Protein AF-A0AAE0FUZ9-F1 (afdb_monomer_lite)

Sequence (170 aa):
MDGVLVTRRPGCCETKLVENLRYVIETTGAKIVLSTDWRRTPAARSEVKRILNAHGGMDFIGWTTTNTPVTLNHRPIEIMQWLRDRNRKVRKEGWEPSQLVDHFVAIDDRTLLQEKCAPGTDTRSRQVCGIFHNTSGGGQNLAGHFVNTHTARGLTRSLAEAAVKCLERK

Secondary structure (DSSP, 8-state):
-BTTTB-SSTT---HHHHHHHHHHHHHH---EEE-SGGGSSHHHHHHHHHHHHHTTT--EEEE----S-TTS--HHHHHHHHHHHHHHHHHHS---GGG---EEEEEESS-TTTS--SS-------TT--EEE--SSS-TT-EEEEEEPBTTTBS-HHHHHHHHHHHS--

pLDDT: mean 82.49, std 19.1, range [29.17, 98.5]

Radius of gyration: 15.54 Å; chains: 1; bounding box: 35×32×40 Å

Structure (mmCIF, N/CA/C/O backbone):
data_AF-A0AAE0FUZ9-F1
#
_entry.id   AF-A0AAE0FUZ9-F1
#
loop_
_atom_site.group_PDB
_atom_site.id
_atom_site.type_symbol
_atom_site.label_atom_id
_atom_site.label_alt_id
_atom_site.label_comp_id
_atom_site.label_asym_id
_atom_site.label_entity_id
_atom_site.label_seq_id
_atom_site.pdbx_PDB_ins_code
_atom_site.Cartn_x
_atom_site.Cartn_y
_atom_site.Cartn_z
_atom_site.occupancy
_atom_site.B_iso_or_equiv
_atom_site.auth_seq_id
_atom_site.auth_comp_id
_atom_site.auth_asym_id
_atom_site.auth_atom_id
_atom_site.pdbx_PDB_model_num
ATOM 1 N N . MET A 1 1 ? 5.970 2.022 -5.234 1.00 92.44 1 MET A N 1
ATOM 2 C CA . MET A 1 1 ? 5.732 2.196 -6.686 1.00 92.44 1 MET A CA 1
ATOM 3 C C . MET A 1 1 ? 6.813 1.440 -7.410 1.00 92.44 1 MET A C 1
ATOM 5 O O . MET A 1 1 ? 6.551 0.304 -7.779 1.00 92.44 1 MET A O 1
ATOM 9 N N . ASP A 1 2 ? 8.025 1.988 -7.484 1.00 91.88 2 ASP A N 1
ATOM 10 C CA . ASP A 1 2 ? 9.223 1.216 -7.828 1.00 91.88 2 ASP A CA 1
ATOM 11 C C . ASP A 1 2 ? 9.351 0.005 -6.909 1.00 91.88 2 ASP A C 1
ATOM 13 O O . ASP A 1 2 ? 8.929 0.067 -5.753 1.00 91.88 2 ASP A O 1
ATOM 17 N N . GLY A 1 3 ? 9.776 -1.118 -7.483 1.00 92.31 3 GLY A N 1
ATOM 18 C CA . GLY A 1 3 ? 9.941 -2.400 -6.809 1.00 92.31 3 GLY A CA 1
ATOM 19 C C . GLY A 1 3 ? 8.649 -3.097 -6.369 1.00 92.31 3 GLY A C 1
ATOM 20 O O . GLY A 1 3 ? 8.693 -4.291 -6.105 1.00 92.31 3 GLY A O 1
ATOM 21 N N . VAL A 1 4 ? 7.503 -2.401 -6.362 1.00 96.44 4 VAL A N 1
ATOM 22 C CA . VAL A 1 4 ? 6.186 -2.923 -5.942 1.00 96.44 4 VAL A CA 1
ATOM 23 C C . VAL A 1 4 ? 5.226 -3.082 -7.125 1.00 96.44 4 VAL A C 1
ATOM 25 O O . VAL A 1 4 ? 4.668 -4.157 -7.325 1.00 96.44 4 VAL A O 1
ATOM 28 N N . LEU A 1 5 ? 5.027 -2.017 -7.906 1.00 96.75 5 LEU A N 1
ATOM 29 C CA . LEU A 1 5 ? 4.137 -1.951 -9.078 1.00 96.75 5 LEU A CA 1
ATOM 30 C C . LEU A 1 5 ? 4.900 -1.666 -10.380 1.00 96.75 5 LEU A C 1
ATOM 32 O O . LEU A 1 5 ? 4.386 -1.925 -11.464 1.00 96.75 5 LEU A O 1
ATOM 36 N N . VAL A 1 6 ? 6.114 -1.127 -10.270 1.00 94.94 6 VAL A N 1
ATOM 37 C CA . VAL A 1 6 ? 7.027 -0.809 -11.370 1.00 94.94 6 VAL A CA 1
ATOM 38 C C . VAL A 1 6 ? 8.282 -1.649 -11.158 1.00 94.94 6 VAL A C 1
ATOM 40 O O . VAL A 1 6 ? 9.015 -1.399 -10.202 1.00 94.94 6 VAL A O 1
ATOM 43 N N . THR A 1 7 ? 8.526 -2.653 -12.005 1.00 92.31 7 THR A N 1
ATOM 44 C CA . THR A 1 7 ? 9.715 -3.517 -11.858 1.00 92.31 7 THR A CA 1
ATOM 45 C C . THR A 1 7 ? 10.603 -3.492 -13.095 1.00 92.31 7 THR A C 1
ATOM 47 O O . THR A 1 7 ? 11.790 -3.197 -12.994 1.00 92.31 7 THR A O 1
ATOM 50 N N . ARG A 1 8 ? 10.039 -3.743 -14.283 1.00 86.88 8 ARG A N 1
ATOM 51 C CA . ARG A 1 8 ? 10.833 -3.934 -15.513 1.00 86.88 8 ARG A CA 1
ATOM 52 C C . ARG A 1 8 ? 11.210 -2.640 -16.217 1.00 86.88 8 ARG A C 1
ATOM 54 O O . ARG A 1 8 ? 12.319 -2.513 -16.726 1.00 86.88 8 ARG A O 1
ATOM 61 N N . ARG A 1 9 ? 10.263 -1.705 -16.306 1.00 87.00 9 ARG A N 1
ATOM 62 C CA . ARG A 1 9 ? 10.424 -0.450 -17.043 1.00 87.00 9 ARG A CA 1
ATOM 63 C C . ARG A 1 9 ? 10.169 0.717 -16.094 1.00 87.00 9 ARG A C 1
ATOM 65 O O . ARG A 1 9 ? 9.017 0.904 -15.702 1.00 87.00 9 ARG A O 1
ATOM 72 N N . PRO A 1 10 ? 11.202 1.502 -15.739 1.00 83.06 10 PRO A N 1
ATOM 73 C CA . PRO A 1 10 ? 11.036 2.678 -14.895 1.00 83.06 10 PRO A CA 1
ATOM 74 C C . PRO A 1 10 ? 9.923 3.586 -15.419 1.00 83.06 10 PRO A C 1
ATOM 76 O O . PRO A 1 10 ? 9.811 3.811 -16.624 1.00 83.06 10 PRO A O 1
ATOM 79 N N . GLY A 1 11 ? 9.079 4.078 -14.515 1.00 80.38 11 GLY A N 1
ATOM 80 C CA . GLY A 1 11 ? 7.947 4.933 -14.873 1.00 80.38 11 GLY A CA 1
ATOM 81 C C . GLY A 1 11 ? 6.705 4.199 -15.398 1.00 80.38 11 GLY A C 1
ATOM 82 O O . GLY A 1 11 ? 5.661 4.829 -15.531 1.00 80.38 11 GLY A O 1
ATOM 83 N N . CYS A 1 12 ? 6.760 2.890 -15.665 1.00 88.69 12 CYS A N 1
ATOM 84 C CA . CYS A 1 12 ? 5.621 2.137 -16.194 1.00 88.69 12 CYS A CA 1
ATOM 85 C C . CYS A 1 12 ? 5.144 1.080 -15.194 1.00 88.69 12 CYS A C 1
ATOM 87 O O . CYS A 1 12 ? 5.824 0.080 -14.965 1.00 88.69 12 CYS A O 1
ATOM 89 N N . CYS A 1 13 ? 3.956 1.284 -14.618 1.00 92.12 13 CYS A N 1
ATOM 90 C CA . CYS A 1 13 ? 3.329 0.264 -13.780 1.00 92.12 13 CYS A CA 1
ATOM 91 C C . CYS A 1 13 ? 2.916 -0.948 -14.614 1.00 92.12 13 CYS A C 1
ATOM 93 O O . CYS A 1 13 ? 2.357 -0.813 -15.702 1.00 92.12 13 CYS A O 1
ATOM 95 N N . GLU A 1 14 ? 3.153 -2.139 -14.079 1.00 94.88 14 GLU A N 1
ATOM 96 C CA . GLU A 1 14 ? 2.731 -3.381 -14.710 1.00 94.88 14 GLU A CA 1
ATOM 97 C C . GLU A 1 14 ? 1.293 -3.699 -14.315 1.00 94.88 14 GLU A C 1
ATOM 99 O O . GLU A 1 14 ? 0.996 -3.895 -13.136 1.00 94.88 14 GLU A O 1
ATOM 104 N N . THR A 1 15 ? 0.410 -3.817 -15.311 1.00 95.75 15 THR A N 1
ATOM 105 C CA . THR A 1 15 ? -1.024 -4.092 -15.126 1.00 95.75 15 THR A CA 1
ATOM 106 C C . THR A 1 15 ? -1.279 -5.218 -14.130 1.00 95.75 15 THR A C 1
ATOM 108 O O . THR A 1 15 ? -2.050 -5.047 -13.196 1.00 95.75 15 THR A O 1
ATOM 111 N N . LYS A 1 16 ? -0.567 -6.345 -14.250 1.00 97.00 16 LYS A N 1
ATOM 112 C CA . LYS A 1 16 ? -0.745 -7.495 -13.350 1.00 97.00 16 LYS A CA 1
ATOM 113 C C . LYS A 1 16 ? -0.462 -7.163 -11.877 1.00 97.00 16 LYS A C 1
ATOM 115 O O . LYS A 1 16 ? -1.113 -7.717 -10.998 1.00 97.00 16 LYS A O 1
ATOM 120 N N . LEU A 1 17 ? 0.504 -6.288 -11.597 1.00 97.94 17 LEU A N 1
ATOM 121 C CA . LEU A 1 17 ? 0.847 -5.888 -10.229 1.00 97.94 17 LEU A CA 1
ATOM 122 C C . LEU A 1 17 ? -0.197 -4.920 -9.664 1.00 97.94 17 LEU A C 1
ATOM 124 O O . LEU A 1 17 ? -0.554 -5.020 -8.491 1.00 97.94 17 LEU A O 1
ATOM 128 N N . VAL A 1 18 ? -0.733 -4.031 -10.506 1.00 97.50 18 VAL A N 1
ATOM 129 C CA . VAL A 1 18 ? -1.832 -3.133 -10.126 1.00 97.50 18 VAL A CA 1
ATOM 130 C C . VAL A 1 18 ? -3.123 -3.920 -9.872 1.00 97.50 18 VAL A C 1
ATOM 132 O O . VAL A 1 18 ? -3.797 -3.655 -8.884 1.00 97.50 18 VAL A O 1
ATOM 135 N N . GLU A 1 19 ? -3.425 -4.947 -10.672 1.00 98.25 19 GLU A N 1
ATOM 136 C CA . GLU A 1 19 ? -4.566 -5.844 -10.422 1.00 98.25 19 GLU A CA 1
ATOM 137 C C . GLU A 1 19 ? -4.405 -6.647 -9.118 1.00 98.25 19 GLU A C 1
ATOM 139 O O . GLU A 1 19 ? -5.374 -6.873 -8.396 1.00 98.25 19 GLU A O 1
ATOM 144 N N . ASN A 1 20 ? -3.178 -7.030 -8.742 1.00 98.50 20 ASN A N 1
ATOM 145 C CA . ASN A 1 20 ? -2.940 -7.645 -7.433 1.00 98.50 20 ASN A CA 1
ATOM 146 C C . ASN A 1 20 ? -3.181 -6.659 -6.281 1.00 98.50 20 ASN A C 1
ATOM 148 O O . ASN A 1 20 ? -3.715 -7.062 -5.251 1.00 98.50 20 ASN A O 1
ATOM 152 N N . LEU A 1 21 ? -2.823 -5.380 -6.443 1.00 98.38 21 LEU A N 1
ATOM 153 C CA . LEU A 1 21 ? -3.178 -4.342 -5.472 1.00 98.38 21 LEU A CA 1
ATOM 154 C C . LEU A 1 21 ? -4.698 -4.161 -5.401 1.00 98.38 21 LEU A C 1
ATOM 156 O O . LEU A 1 21 ? -5.248 -4.144 -4.304 1.00 98.38 21 LEU A O 1
ATOM 160 N N . ARG A 1 22 ? -5.376 -4.097 -6.551 1.00 98.19 22 ARG A N 1
ATOM 161 C CA . ARG A 1 22 ? -6.837 -4.004 -6.634 1.00 98.19 22 ARG A CA 1
ATOM 162 C C . ARG A 1 22 ? -7.517 -5.123 -5.861 1.00 98.19 22 ARG A C 1
ATOM 164 O O . ARG A 1 22 ? -8.382 -4.842 -5.041 1.00 98.19 22 ARG A O 1
ATOM 171 N N . TYR A 1 23 ? -7.051 -6.357 -6.036 1.00 98.19 23 TYR A N 1
ATOM 172 C CA . TYR A 1 23 ? -7.527 -7.494 -5.256 1.00 98.19 23 TYR A CA 1
ATOM 173 C C . TYR A 1 23 ? -7.417 -7.264 -3.739 1.00 98.19 23 TYR A C 1
ATOM 175 O O . TYR A 1 23 ? -8.378 -7.541 -3.024 1.00 98.19 23 TYR A O 1
ATOM 183 N N . VAL A 1 24 ? -6.295 -6.731 -3.233 1.00 97.81 24 VAL A N 1
ATOM 184 C CA . VAL A 1 24 ? -6.154 -6.415 -1.796 1.00 97.81 24 VAL A CA 1
ATOM 185 C C . VAL A 1 24 ? -7.217 -5.407 -1.366 1.00 97.81 24 VAL A C 1
ATOM 187 O O . VAL A 1 24 ? -7.873 -5.609 -0.346 1.00 97.81 24 VAL A O 1
ATOM 190 N N . ILE A 1 25 ? -7.406 -4.340 -2.142 1.00 97.31 25 ILE A N 1
ATOM 191 C CA . ILE A 1 25 ? -8.334 -3.252 -1.816 1.00 97.31 25 ILE A CA 1
ATOM 192 C C . ILE A 1 25 ? -9.789 -3.722 -1.848 1.00 97.31 25 ILE A C 1
ATOM 194 O O . ILE A 1 25 ? -10.524 -3.465 -0.899 1.00 97.31 25 ILE A O 1
ATOM 198 N N . GLU A 1 26 ? -10.201 -4.436 -2.894 1.00 96.94 26 GLU A N 1
ATOM 199 C CA . GLU A 1 26 ? -11.570 -4.945 -3.032 1.00 96.94 26 GLU A CA 1
ATOM 200 C C . GLU A 1 26 ? -11.899 -5.994 -1.964 1.00 96.94 26 GLU A C 1
ATOM 202 O O . GLU A 1 26 ? -13.010 -6.001 -1.443 1.00 96.94 26 GLU A O 1
ATOM 207 N N . THR A 1 27 ? -10.930 -6.835 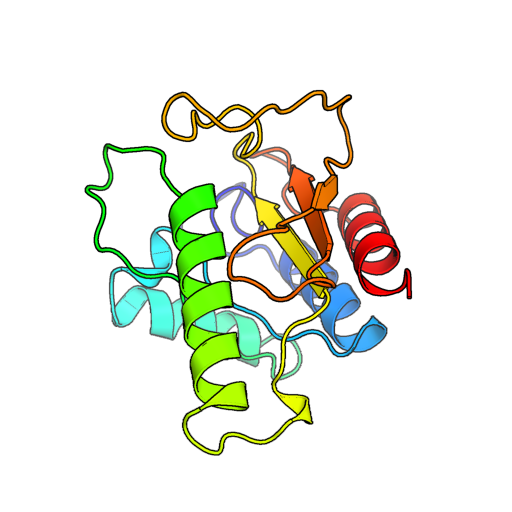-1.588 1.00 96.94 27 THR A N 1
ATOM 208 C CA . THR A 1 27 ? -11.145 -7.880 -0.574 1.00 96.94 27 THR A CA 1
ATOM 209 C C . THR A 1 27 ? -11.239 -7.299 0.838 1.00 96.94 27 THR A C 1
ATOM 211 O O . THR A 1 27 ? -12.053 -7.742 1.639 1.00 96.94 27 THR A O 1
ATOM 214 N N . THR A 1 28 ? -10.414 -6.298 1.158 1.00 95.62 28 THR A N 1
ATOM 215 C CA . THR A 1 28 ? -10.257 -5.805 2.542 1.00 95.62 28 THR A CA 1
ATOM 216 C C . THR A 1 28 ? -10.976 -4.487 2.819 1.00 95.62 28 THR A C 1
ATOM 218 O O . THR A 1 28 ? -11.105 -4.085 3.973 1.00 95.62 28 THR A O 1
ATOM 221 N N . GLY A 1 29 ? -11.386 -3.758 1.779 1.00 94.56 29 GLY A N 1
ATOM 222 C CA . GLY A 1 29 ? -11.877 -2.384 1.896 1.00 94.56 29 GLY A CA 1
ATOM 223 C C . GLY A 1 29 ? -10.802 -1.359 2.286 1.00 94.56 29 GLY A C 1
ATOM 224 O O . GLY A 1 29 ? -11.134 -0.200 2.560 1.00 94.56 29 GLY A O 1
ATOM 225 N N . ALA A 1 30 ? -9.523 -1.757 2.318 1.00 95.56 30 ALA A N 1
ATOM 226 C CA . ALA A 1 30 ? -8.416 -0.898 2.717 1.00 95.56 30 ALA A CA 1
ATOM 227 C C . ALA A 1 30 ? -8.290 0.350 1.829 1.00 95.56 30 ALA A C 1
ATOM 229 O O . ALA A 1 30 ? -8.743 0.402 0.687 1.00 95.56 30 ALA A O 1
ATOM 230 N N . LYS A 1 31 ? -7.641 1.389 2.361 1.00 96.50 31 LYS A N 1
ATOM 231 C CA . LYS A 1 31 ? -7.355 2.630 1.630 1.00 96.50 31 LYS A CA 1
ATOM 232 C C . LYS A 1 31 ? -5.865 2.738 1.333 1.00 96.50 31 LYS A C 1
ATOM 234 O O . LYS A 1 31 ? -5.033 2.338 2.143 1.00 96.50 31 LYS A O 1
ATOM 239 N N . ILE A 1 32 ? -5.528 3.313 0.180 1.00 97.69 32 ILE A N 1
ATOM 240 C CA . ILE A 1 32 ? -4.137 3.459 -0.262 1.00 97.69 32 ILE A CA 1
ATOM 241 C C . ILE A 1 32 ? -3.538 4.749 0.309 1.00 97.69 32 ILE A C 1
ATOM 243 O O . ILE A 1 32 ? -4.148 5.817 0.239 1.00 97.69 32 ILE A O 1
ATOM 247 N N . VAL A 1 33 ? -2.309 4.662 0.818 1.00 97.38 33 VAL A N 1
ATOM 248 C CA . VAL A 1 33 ? -1.476 5.808 1.209 1.00 97.38 33 VAL A CA 1
ATOM 249 C C . VAL A 1 33 ? -0.128 5.674 0.517 1.00 97.38 33 VAL A C 1
ATOM 251 O O . VAL A 1 33 ? 0.494 4.614 0.561 1.00 97.38 33 VAL A O 1
ATOM 254 N N . LEU A 1 34 ? 0.349 6.741 -0.122 1.00 96.56 34 LEU A N 1
ATOM 255 C CA . LEU A 1 34 ? 1.626 6.687 -0.831 1.00 96.56 34 LEU A CA 1
ATOM 256 C C . LEU A 1 34 ? 2.804 6.875 0.132 1.00 96.56 34 LEU A C 1
ATOM 258 O O . LEU A 1 34 ? 2.982 7.948 0.708 1.00 96.56 34 LEU A O 1
ATOM 262 N N . SER A 1 35 ? 3.661 5.859 0.223 1.00 93.56 35 SER A N 1
ATOM 263 C CA . SER A 1 35 ? 4.978 5.929 0.864 1.00 93.56 35 SER A CA 1
ATOM 264 C C . SER A 1 35 ? 6.062 5.542 -0.147 1.00 93.56 35 SER A C 1
ATOM 266 O O . SER A 1 35 ? 6.579 4.435 -0.185 1.00 93.56 35 SER A O 1
ATOM 268 N N . THR A 1 36 ? 6.314 6.442 -1.093 1.00 90.94 36 THR A N 1
ATOM 269 C CA . THR A 1 36 ? 7.170 6.217 -2.270 1.00 90.94 36 THR A CA 1
ATOM 270 C C . THR A 1 36 ? 7.776 7.542 -2.713 1.00 90.94 36 THR A C 1
ATOM 272 O O . THR A 1 36 ? 7.191 8.592 -2.444 1.00 90.94 36 THR A O 1
ATOM 275 N N . ASP A 1 37 ? 8.914 7.547 -3.404 1.00 89.38 37 ASP A N 1
ATOM 276 C CA . ASP A 1 37 ? 9.485 8.795 -3.930 1.00 89.38 37 ASP A CA 1
ATOM 277 C C . ASP A 1 37 ? 8.601 9.463 -4.988 1.00 89.38 37 ASP A C 1
ATOM 279 O O . ASP A 1 37 ? 8.601 10.687 -5.106 1.00 89.38 37 ASP A O 1
ATOM 283 N N . TRP A 1 38 ? 7.707 8.702 -5.627 1.00 92.12 38 TRP A N 1
ATOM 284 C CA . TRP A 1 38 ? 6.676 9.232 -6.523 1.00 92.12 38 TRP A CA 1
ATOM 285 C C . TRP A 1 38 ? 5.703 10.202 -5.828 1.00 92.12 38 TRP A C 1
ATOM 287 O O . TRP A 1 38 ? 5.002 10.959 -6.492 1.00 92.12 38 TRP A O 1
ATOM 297 N N . ARG A 1 39 ? 5.660 10.242 -4.488 1.00 92.50 39 ARG A N 1
ATOM 298 C CA . ARG A 1 39 ? 4.829 11.206 -3.747 1.00 92.50 39 ARG A CA 1
ATOM 299 C C . ARG A 1 39 ? 5.392 12.634 -3.759 1.00 92.50 39 ARG A C 1
ATOM 301 O O . ARG A 1 39 ? 4.666 13.568 -3.430 1.00 92.50 39 ARG A O 1
ATOM 308 N N . ARG A 1 40 ? 6.677 12.806 -4.098 1.00 89.44 40 ARG A N 1
ATOM 309 C CA . ARG A 1 40 ? 7.420 14.067 -3.911 1.00 89.44 40 ARG A CA 1
ATOM 310 C C . ARG A 1 40 ? 7.005 15.172 -4.881 1.00 89.44 40 ARG A C 1
ATOM 312 O O . ARG A 1 40 ? 7.126 16.340 -4.531 1.00 89.44 40 ARG A O 1
ATOM 319 N N . THR A 1 41 ? 6.500 14.839 -6.071 1.00 91.19 41 THR A N 1
ATOM 320 C CA . THR A 1 41 ? 6.097 15.845 -7.068 1.00 91.19 41 THR A CA 1
ATOM 321 C C . THR A 1 41 ? 4.598 15.765 -7.380 1.00 91.19 41 THR A C 1
ATOM 323 O O . THR A 1 41 ? 4.000 14.688 -7.311 1.00 91.19 41 THR A O 1
ATOM 326 N N . PRO A 1 42 ? 3.930 16.891 -7.703 1.00 94.81 42 PRO A N 1
ATOM 327 C CA . PRO A 1 42 ? 2.541 16.873 -8.174 1.00 94.81 42 PRO A CA 1
ATOM 328 C C . PRO A 1 42 ? 2.337 16.020 -9.434 1.00 94.81 42 PRO A C 1
ATOM 330 O O . PRO A 1 42 ? 1.353 15.287 -9.517 1.00 94.81 42 PRO A O 1
ATOM 333 N N . ALA A 1 43 ? 3.278 16.074 -10.383 1.00 95.06 43 ALA A N 1
ATOM 334 C CA . ALA A 1 43 ? 3.209 15.312 -11.628 1.00 95.06 43 ALA A CA 1
ATOM 335 C C . ALA A 1 43 ? 3.224 13.799 -11.369 1.00 95.06 43 ALA A C 1
ATOM 337 O O . ALA A 1 43 ? 2.339 13.089 -11.838 1.00 95.06 43 ALA A O 1
ATOM 338 N N . ALA A 1 44 ? 4.156 13.310 -10.544 1.00 94.00 44 ALA A N 1
ATOM 339 C CA . ALA A 1 44 ? 4.225 11.889 -10.217 1.00 94.00 44 ALA A CA 1
ATOM 340 C C . ALA A 1 44 ? 2.987 11.419 -9.434 1.00 94.00 44 ALA A C 1
ATOM 342 O O . ALA A 1 44 ? 2.443 10.363 -9.740 1.00 94.00 44 ALA A O 1
ATOM 343 N N . ARG A 1 45 ? 2.462 12.223 -8.496 1.00 96.06 45 ARG A N 1
ATOM 344 C CA . ARG A 1 45 ? 1.191 11.916 -7.806 1.00 96.06 45 ARG A CA 1
ATOM 345 C C . ARG A 1 45 ? 0.004 11.833 -8.766 1.00 96.06 45 ARG A C 1
ATOM 347 O O . ARG A 1 45 ? -0.827 10.939 -8.621 1.00 96.06 45 ARG A O 1
ATOM 354 N N . SER A 1 46 ? -0.065 12.742 -9.736 1.00 96.25 46 SER A N 1
ATOM 355 C CA . SER A 1 46 ? -1.113 12.740 -10.764 1.00 96.25 46 SER A CA 1
ATOM 356 C C . SER A 1 46 ? -1.020 11.492 -11.635 1.00 96.25 46 SER A C 1
ATOM 358 O O . SER A 1 46 ? -2.040 10.882 -11.941 1.00 96.25 46 SER A O 1
ATOM 360 N N . GLU A 1 47 ? 0.198 11.055 -11.953 1.00 95.69 47 GLU A N 1
ATOM 361 C CA . GLU A 1 47 ? 0.423 9.822 -12.701 1.00 95.69 47 GLU A CA 1
ATOM 362 C C . GLU A 1 47 ? 0.021 8.576 -11.903 1.00 95.69 47 GLU A C 1
ATOM 364 O O . GLU A 1 47 ? -0.703 7.729 -12.423 1.00 95.69 47 GLU A O 1
ATOM 369 N N . VAL A 1 48 ? 0.386 8.486 -10.616 1.00 96.38 48 VAL A N 1
ATOM 370 C CA . VAL A 1 48 ? -0.103 7.399 -9.746 1.00 96.38 48 VAL A CA 1
ATOM 371 C C . VAL A 1 48 ? -1.630 7.386 -9.720 1.00 96.38 48 VAL A C 1
ATOM 373 O O . VAL A 1 48 ? -2.237 6.330 -9.888 1.00 96.38 48 VAL A O 1
ATOM 376 N N . LYS A 1 49 ? -2.262 8.555 -9.565 1.00 97.00 49 LYS A N 1
ATOM 377 C CA . LYS A 1 49 ? -3.722 8.673 -9.559 1.00 97.00 49 LYS A CA 1
ATOM 378 C C . LYS A 1 49 ? -4.339 8.202 -10.875 1.00 97.00 49 LYS A C 1
ATOM 380 O O . LYS A 1 49 ? -5.316 7.459 -10.847 1.00 97.00 49 LYS A O 1
ATOM 385 N N . ARG A 1 50 ? -3.772 8.594 -12.018 1.00 96.38 50 ARG A N 1
ATOM 386 C CA . ARG A 1 50 ? -4.231 8.170 -13.348 1.00 96.38 50 ARG A CA 1
ATOM 387 C C . ARG A 1 50 ? -4.160 6.651 -13.503 1.00 96.38 50 ARG A C 1
ATOM 389 O O . ARG A 1 50 ? -5.128 6.046 -13.954 1.00 96.38 50 ARG A O 1
ATOM 396 N N . ILE A 1 51 ? -3.042 6.045 -13.101 1.00 95.50 51 ILE A N 1
ATOM 397 C CA . ILE A 1 51 ? -2.840 4.592 -13.156 1.00 95.50 51 ILE A CA 1
ATOM 398 C C . ILE A 1 51 ? -3.866 3.881 -12.271 1.00 95.50 51 ILE A C 1
ATOM 400 O O . ILE A 1 51 ? -4.566 3.000 -12.752 1.00 95.50 51 ILE A O 1
ATOM 404 N N . LEU A 1 52 ? -4.006 4.277 -11.004 1.00 96.44 52 LEU A N 1
ATOM 405 C CA . LEU A 1 52 ? -4.951 3.635 -10.086 1.00 96.44 52 LEU A CA 1
ATOM 406 C C . LEU A 1 52 ? -6.406 3.756 -10.571 1.00 96.44 52 LEU A C 1
ATOM 408 O O . LEU A 1 52 ? -7.128 2.762 -10.567 1.00 96.44 52 LEU A O 1
ATOM 412 N N . ASN A 1 53 ? -6.814 4.924 -11.078 1.00 96.62 53 ASN A N 1
ATOM 413 C CA . ASN A 1 53 ? -8.170 5.121 -11.599 1.00 96.62 53 ASN A CA 1
ATOM 414 C C . ASN A 1 53 ? -8.462 4.250 -12.826 1.00 96.62 53 ASN A C 1
ATOM 416 O O . ASN A 1 53 ? -9.564 3.717 -12.946 1.00 96.62 53 ASN A O 1
ATOM 420 N N . ALA A 1 54 ? -7.476 4.060 -13.709 1.00 95.56 54 ALA A N 1
ATOM 421 C CA . ALA A 1 54 ? -7.613 3.173 -14.865 1.00 95.56 54 ALA A CA 1
ATOM 422 C C . ALA A 1 54 ? -7.827 1.697 -14.468 1.00 95.56 54 ALA A C 1
ATOM 424 O O . ALA A 1 54 ? -8.355 0.923 -15.262 1.00 95.56 54 ALA A O 1
ATOM 425 N N . HIS A 1 55 ? -7.462 1.315 -13.240 1.00 93.69 55 HIS A N 1
ATOM 426 C CA . HIS A 1 55 ? -7.602 -0.036 -12.702 1.00 93.69 55 HIS A CA 1
ATOM 427 C C . HIS A 1 55 ? -8.709 -0.101 -11.642 1.00 93.69 55 HIS A C 1
ATOM 429 O O . HIS A 1 55 ? -8.453 -0.211 -10.446 1.00 93.69 55 HIS A O 1
ATOM 435 N N . GLY A 1 56 ? -9.966 -0.035 -12.087 1.00 90.31 56 GLY A N 1
ATOM 436 C CA . GLY A 1 56 ? -11.128 -0.212 -11.209 1.00 90.31 56 GLY A CA 1
ATOM 437 C C . GLY A 1 56 ? -11.469 1.005 -10.345 1.00 90.31 56 GLY A C 1
ATOM 438 O O . GLY A 1 56 ? -12.088 0.843 -9.299 1.00 90.31 56 GLY A O 1
ATOM 439 N N . GLY A 1 57 ? -11.064 2.215 -10.753 1.00 94.19 57 GLY A N 1
ATOM 440 C CA . GLY A 1 57 ? -11.407 3.445 -10.030 1.00 94.19 57 GLY A CA 1
ATOM 441 C C . GLY A 1 57 ? -10.733 3.566 -8.661 1.00 94.19 57 GLY A C 1
ATOM 442 O O . GLY A 1 57 ? -11.258 4.242 -7.777 1.00 94.19 57 GLY A O 1
ATOM 443 N N . MET A 1 58 ? -9.593 2.895 -8.455 1.00 97.12 58 MET A N 1
ATOM 444 C CA . MET A 1 58 ? -8.838 3.016 -7.209 1.00 97.12 58 MET A CA 1
ATOM 445 C C . MET A 1 58 ? -8.297 4.441 -7.025 1.00 97.12 58 MET A C 1
ATOM 447 O O . MET A 1 58 ? -7.912 5.112 -7.983 1.00 97.12 58 MET A O 1
ATOM 451 N N . ASP A 1 59 ? -8.182 4.872 -5.768 1.00 97.00 59 ASP A N 1
ATOM 452 C CA . ASP A 1 59 ? -7.580 6.155 -5.395 1.00 97.00 59 ASP A CA 1
ATOM 453 C C . ASP A 1 59 ? -6.777 6.027 -4.090 1.00 97.00 59 ASP A C 1
ATOM 455 O O . ASP A 1 59 ? -6.947 5.075 -3.319 1.00 97.00 59 ASP A O 1
ATOM 459 N N . PHE A 1 60 ? -5.902 6.997 -3.829 1.00 97.31 60 PHE A N 1
ATOM 460 C CA . PHE A 1 60 ? -5.180 7.115 -2.564 1.00 97.31 60 PHE A CA 1
ATOM 461 C C . PHE A 1 60 ? -5.712 8.283 -1.731 1.00 97.31 60 PHE A C 1
ATOM 463 O O . PHE A 1 60 ? -6.048 9.346 -2.242 1.00 97.31 60 PHE A O 1
ATOM 470 N N . ILE A 1 61 ? -5.747 8.099 -0.411 1.00 95.56 61 ILE A N 1
ATOM 471 C CA . ILE A 1 61 ? -6.310 9.078 0.537 1.00 95.56 61 ILE A CA 1
ATOM 472 C C . ILE A 1 61 ? -5.269 10.068 1.075 1.00 95.56 61 ILE A C 1
ATOM 474 O O . ILE A 1 61 ? -5.589 10.961 1.857 1.00 95.56 61 ILE A O 1
ATOM 478 N N . GLY A 1 62 ? -4.003 9.888 0.705 1.00 95.31 62 GLY A N 1
ATOM 479 C CA . GLY A 1 62 ? -2.907 10.751 1.116 1.00 95.31 62 GLY A CA 1
ATOM 480 C C . GLY A 1 62 ? -1.543 10.133 0.842 1.00 95.31 62 GLY A C 1
ATOM 481 O O . GLY A 1 62 ? -1.412 9.115 0.159 1.00 95.31 62 GLY A O 1
ATOM 482 N N . TRP A 1 63 ? -0.512 10.761 1.391 1.00 95.75 63 TRP A N 1
ATOM 483 C CA . TRP A 1 63 ? 0.874 10.326 1.276 1.00 95.75 63 TRP A CA 1
ATOM 484 C C . TRP A 1 63 ? 1.653 10.688 2.540 1.00 95.75 63 TRP A C 1
ATOM 486 O O . TRP A 1 63 ? 1.294 11.635 3.245 1.00 95.75 63 TRP A O 1
ATOM 496 N N . THR A 1 64 ? 2.716 9.937 2.831 1.00 91.44 64 THR A N 1
ATOM 497 C CA . THR A 1 64 ? 3.586 10.215 3.979 1.00 91.44 64 THR A CA 1
ATOM 498 C C . THR A 1 64 ? 4.371 11.512 3.769 1.00 91.44 64 THR A C 1
ATOM 500 O O . THR A 1 64 ? 4.649 11.910 2.632 1.00 91.44 64 THR A O 1
ATOM 503 N N . THR A 1 65 ? 4.730 12.196 4.859 1.00 83.06 65 THR A N 1
ATOM 504 C CA . THR A 1 65 ? 5.488 13.454 4.788 1.00 83.06 65 THR A CA 1
ATOM 505 C C . THR A 1 65 ? 6.854 13.254 4.120 1.00 83.06 65 THR A C 1
ATOM 507 O O . THR A 1 65 ? 7.392 12.148 4.032 1.00 83.06 65 THR A O 1
ATOM 510 N N . THR A 1 66 ? 7.407 14.342 3.586 1.00 69.31 66 THR A N 1
ATOM 511 C CA . THR A 1 66 ? 8.702 14.373 2.883 1.00 69.31 66 THR A CA 1
ATOM 512 C C . THR A 1 66 ? 9.727 15.208 3.645 1.00 69.31 66 THR A C 1
ATOM 514 O O . THR A 1 66 ? 10.612 15.803 3.038 1.00 69.31 66 THR A O 1
ATOM 517 N N . ASN A 1 67 ? 9.589 15.298 4.971 1.00 64.94 67 ASN A N 1
ATOM 518 C CA . ASN A 1 67 ? 10.421 16.171 5.813 1.00 64.94 67 ASN A CA 1
ATOM 519 C C . ASN A 1 67 ? 11.861 15.648 5.970 1.00 64.94 67 ASN A C 1
ATOM 521 O O . ASN A 1 67 ? 12.692 16.265 6.628 1.00 64.94 67 ASN A O 1
ATOM 525 N N . THR A 1 68 ? 12.149 14.500 5.370 1.00 62.75 68 THR A N 1
ATOM 526 C CA . THR A 1 68 ? 13.419 13.788 5.379 1.00 62.75 68 THR A CA 1
ATOM 527 C C . THR A 1 68 ? 14.092 13.910 4.002 1.00 62.75 68 THR A C 1
ATOM 529 O O . THR A 1 68 ? 13.467 13.654 2.957 1.00 62.75 68 THR A O 1
ATOM 532 N N . PRO A 1 69 ? 15.381 14.301 3.968 1.00 63.09 69 PRO A N 1
ATOM 533 C CA . PRO A 1 69 ? 16.210 14.194 2.773 1.00 63.09 69 PRO A CA 1
ATOM 534 C C . PRO A 1 69 ? 16.117 12.798 2.145 1.00 63.09 69 PRO A C 1
ATOM 536 O O . PRO A 1 69 ? 16.037 11.802 2.859 1.00 63.09 69 PRO A O 1
ATOM 539 N N . VAL A 1 70 ? 16.164 12.717 0.810 1.00 59.91 70 VAL A N 1
ATOM 540 C CA . VAL A 1 70 ? 16.116 11.445 0.048 1.00 59.91 70 VAL A CA 1
ATOM 541 C C . VAL A 1 70 ? 17.196 10.457 0.511 1.00 59.91 70 VAL A C 1
ATOM 543 O O . VAL A 1 70 ? 17.006 9.248 0.449 1.00 59.91 70 VAL A O 1
ATOM 546 N N . THR A 1 71 ? 18.319 10.982 1.000 1.00 55.88 71 THR A N 1
ATOM 547 C CA . THR A 1 71 ? 19.490 10.228 1.458 1.00 55.88 71 THR A CA 1
ATOM 548 C C . THR A 1 71 ? 19.299 9.528 2.804 1.00 55.88 71 THR A C 1
ATOM 550 O O . THR A 1 71 ? 20.114 8.680 3.160 1.00 55.88 71 THR A O 1
ATOM 553 N N . LEU A 1 72 ? 18.246 9.856 3.558 1.00 61.12 72 LEU A N 1
ATOM 554 C CA . LEU A 1 72 ? 17.967 9.259 4.860 1.00 61.12 72 LEU A CA 1
ATOM 555 C C . LEU A 1 72 ? 16.823 8.240 4.738 1.00 61.12 72 LEU A C 1
ATOM 557 O O . LEU A 1 72 ? 15.676 8.584 4.454 1.00 61.12 72 LEU A O 1
ATOM 561 N N . ASN A 1 73 ? 17.152 6.962 4.947 1.00 61.88 73 ASN A N 1
ATOM 562 C CA . ASN A 1 73 ? 16.233 5.819 4.882 1.00 61.88 73 ASN A CA 1
ATOM 563 C C . ASN A 1 73 ? 15.251 5.812 6.065 1.00 61.88 73 ASN A C 1
ATOM 565 O O . ASN A 1 73 ? 15.430 5.069 7.024 1.00 61.88 73 ASN A O 1
ATOM 569 N N . HIS A 1 74 ? 14.249 6.690 6.027 1.00 76.50 74 HIS A N 1
ATOM 570 C CA . HIS A 1 74 ? 13.330 6.944 7.143 1.00 76.50 74 HIS A CA 1
ATOM 571 C C . HIS A 1 74 ? 11.877 6.555 6.835 1.00 76.50 74 HIS A C 1
ATOM 573 O O . HIS A 1 74 ? 10.956 7.026 7.504 1.00 76.50 74 HIS A O 1
ATOM 579 N N . ARG A 1 75 ? 11.634 5.690 5.841 1.00 83.44 75 ARG A N 1
ATOM 580 C CA . ARG A 1 75 ? 10.270 5.333 5.426 1.00 83.44 75 ARG A CA 1
ATOM 581 C C . ARG A 1 75 ? 9.412 4.770 6.572 1.00 83.44 75 ARG A C 1
ATOM 583 O O . ARG A 1 75 ? 8.265 5.204 6.693 1.00 83.44 75 ARG A O 1
ATOM 590 N N . PRO A 1 76 ? 9.940 3.923 7.483 1.00 83.88 76 PRO A N 1
ATOM 591 C CA . PRO A 1 76 ? 9.192 3.509 8.670 1.00 83.88 76 PRO A CA 1
ATOM 592 C C . PRO A 1 76 ? 8.756 4.693 9.544 1.00 83.88 76 PRO A C 1
ATOM 594 O O . PRO A 1 76 ? 7.599 4.768 9.952 1.00 83.88 76 PRO A O 1
ATOM 597 N N . ILE A 1 77 ? 9.649 5.658 9.787 1.00 82.31 77 ILE A N 1
ATOM 598 C CA . ILE A 1 77 ? 9.364 6.844 10.610 1.00 82.31 77 ILE A CA 1
ATOM 599 C C . ILE A 1 77 ? 8.266 7.692 9.964 1.00 82.31 77 ILE A C 1
ATOM 601 O O . ILE A 1 77 ? 7.336 8.115 10.646 1.00 82.31 77 ILE A O 1
ATOM 605 N N . GLU A 1 78 ? 8.338 7.910 8.652 1.00 86.88 78 GLU A N 1
ATOM 606 C CA . GLU A 1 78 ? 7.336 8.672 7.903 1.00 86.88 78 GLU A CA 1
ATOM 607 C C . GLU A 1 78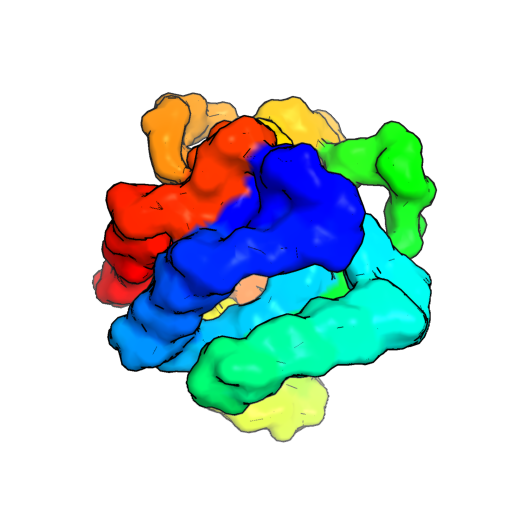 ? 5.948 8.014 7.938 1.00 86.88 78 GLU A C 1
ATOM 609 O O . GLU A 1 78 ? 4.945 8.707 8.123 1.00 86.88 78 GLU A O 1
ATOM 614 N N . ILE A 1 79 ? 5.883 6.685 7.778 1.00 89.19 79 ILE A N 1
ATOM 615 C CA . ILE A 1 79 ? 4.635 5.912 7.883 1.00 89.19 79 ILE A CA 1
ATOM 616 C C . ILE A 1 79 ? 4.046 6.079 9.285 1.00 89.19 79 ILE A C 1
ATOM 618 O O . ILE A 1 79 ? 2.878 6.443 9.430 1.00 89.19 79 ILE A O 1
ATOM 622 N N . MET A 1 80 ? 4.865 5.885 10.321 1.00 87.00 80 MET A N 1
ATOM 623 C CA . MET A 1 80 ? 4.416 6.017 11.706 1.00 87.00 80 MET A CA 1
ATOM 624 C C . MET A 1 80 ? 3.968 7.441 12.033 1.00 87.00 80 MET A C 1
ATOM 626 O O . MET A 1 80 ? 2.967 7.623 12.726 1.00 87.00 80 MET A O 1
ATOM 630 N N . GLN A 1 81 ? 4.666 8.455 11.521 1.00 85.81 81 GLN A N 1
ATOM 631 C CA . GLN A 1 81 ? 4.282 9.851 11.695 1.00 85.81 81 GLN A CA 1
ATOM 632 C C . GLN A 1 81 ? 2.927 10.138 11.039 1.00 85.81 81 GLN A C 1
ATOM 634 O O . GLN A 1 81 ? 2.049 10.707 11.685 1.00 85.81 81 GLN A O 1
ATOM 639 N N . TRP A 1 82 ? 2.715 9.678 9.802 1.00 91.25 82 TRP A N 1
ATOM 640 C CA . TRP A 1 82 ? 1.441 9.852 9.103 1.00 91.25 82 TRP A CA 1
ATOM 641 C C . TRP A 1 82 ? 0.275 9.186 9.847 1.00 91.25 82 TRP A C 1
ATOM 643 O O . TRP A 1 82 ? -0.774 9.806 10.021 1.00 91.25 82 TRP A O 1
ATOM 653 N N . LEU A 1 83 ? 0.468 7.959 10.345 1.00 91.25 83 LEU A N 1
ATOM 654 C CA . LEU A 1 83 ? -0.543 7.231 11.123 1.00 91.25 83 LEU A CA 1
ATOM 655 C C . LEU A 1 83 ? -0.902 7.970 12.419 1.00 91.25 83 LEU A C 1
ATOM 657 O O . LEU A 1 83 ? -2.081 8.125 12.741 1.00 91.25 83 LEU A O 1
ATOM 661 N N . ARG A 1 84 ? 0.105 8.476 13.144 1.00 88.06 84 ARG A N 1
ATOM 662 C CA . ARG A 1 84 ? -0.095 9.286 14.357 1.00 88.06 84 ARG A CA 1
ATOM 663 C C . ARG A 1 84 ? -0.859 10.567 14.058 1.00 88.06 84 ARG A C 1
ATOM 665 O O . ARG A 1 84 ? -1.813 10.882 14.765 1.00 88.06 84 ARG A O 1
ATOM 672 N N . ASP A 1 85 ? -0.452 11.294 13.022 1.00 88.81 85 ASP A N 1
ATOM 673 C CA . ASP A 1 85 ? -1.092 12.547 12.633 1.00 88.81 85 ASP A CA 1
ATOM 674 C C . ASP A 1 85 ? -2.544 12.313 12.224 1.00 88.81 85 ASP A C 1
ATOM 676 O O . ASP A 1 85 ? -3.434 12.995 12.727 1.00 88.81 85 ASP A O 1
ATOM 680 N N . ARG A 1 86 ? -2.808 11.304 11.388 1.00 90.94 86 ARG A N 1
ATOM 681 C CA . ARG A 1 86 ? -4.168 10.946 10.979 1.00 90.94 86 ARG A CA 1
ATOM 682 C C . ARG A 1 86 ? -5.040 10.571 12.173 1.00 90.94 86 ARG A C 1
ATOM 684 O O . ARG A 1 86 ? -6.111 11.146 12.347 1.00 90.94 86 ARG A O 1
ATOM 691 N N . ASN A 1 87 ? -4.583 9.654 13.021 1.00 91.62 87 ASN A N 1
ATOM 692 C CA . ASN A 1 87 ? -5.372 9.211 14.169 1.00 91.62 87 ASN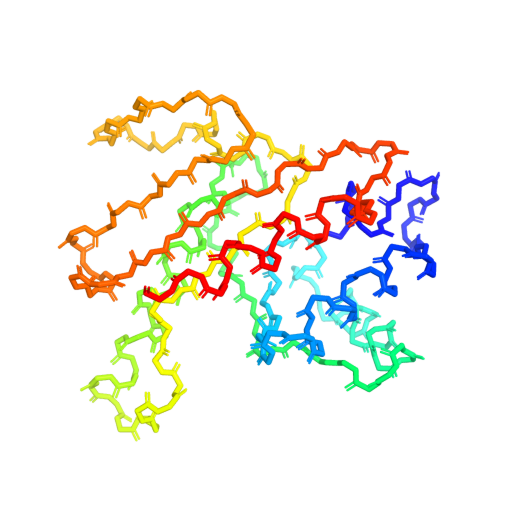 A CA 1
ATOM 693 C C . ASN A 1 87 ? -5.557 10.319 15.215 1.00 91.62 87 ASN A C 1
ATOM 695 O O . ASN A 1 87 ? -6.576 10.345 15.905 1.00 91.62 87 ASN A O 1
ATOM 699 N N . ARG A 1 88 ? -4.609 11.259 15.337 1.00 89.12 88 ARG A N 1
ATOM 700 C CA . ARG A 1 88 ? -4.791 12.460 16.162 1.00 89.12 88 ARG A CA 1
ATOM 701 C C . ARG A 1 88 ? -5.943 13.313 15.635 1.00 89.12 88 ARG A C 1
ATOM 703 O O . ARG A 1 88 ? -6.764 13.722 16.449 1.00 89.12 88 ARG A O 1
ATOM 710 N N . LYS A 1 89 ? -6.027 13.541 14.320 1.00 88.62 89 LYS A N 1
ATOM 711 C CA . LYS A 1 89 ? -7.117 14.322 13.710 1.00 88.62 89 LYS A CA 1
ATOM 712 C C . LYS A 1 89 ? -8.489 13.711 13.989 1.00 88.62 89 LYS A C 1
ATOM 714 O O . LYS A 1 89 ? -9.394 14.417 14.414 1.00 88.62 89 LYS A O 1
ATOM 719 N N . VAL A 1 90 ? -8.606 12.387 13.883 1.00 89.69 90 VAL A N 1
ATOM 720 C CA . VAL A 1 90 ? -9.835 11.657 14.253 1.00 89.69 90 VAL A CA 1
ATOM 721 C C . VAL A 1 90 ? -10.199 11.845 15.721 1.00 89.69 90 VAL A C 1
ATOM 723 O O . VAL A 1 90 ? -11.343 12.128 16.045 1.00 89.69 90 VAL A O 1
ATOM 726 N N . ARG A 1 91 ? -9.224 11.766 16.628 1.00 87.25 91 ARG A N 1
ATOM 727 C CA . ARG A 1 91 ? -9.498 11.856 18.070 1.00 87.25 91 ARG A CA 1
ATOM 728 C C . ARG A 1 91 ? -9.720 13.276 18.589 1.00 87.25 91 ARG A C 1
ATOM 730 O O . ARG A 1 91 ? -10.375 13.433 19.611 1.00 87.25 91 ARG A O 1
ATOM 737 N N . LYS A 1 92 ? -9.099 14.285 17.972 1.00 88.25 92 LYS A N 1
ATOM 738 C CA . LYS A 1 92 ? -9.004 15.645 18.538 1.00 88.25 92 LYS A CA 1
ATOM 739 C C . LYS A 1 92 ? -9.577 16.744 17.653 1.00 88.25 92 LYS A C 1
ATOM 741 O O . LYS A 1 92 ? -9.863 17.817 18.162 1.00 88.25 92 LYS A O 1
ATOM 746 N N . GLU A 1 93 ? -9.714 16.500 16.355 1.00 85.75 93 GLU A N 1
ATOM 747 C CA . GLU A 1 93 ? -10.093 17.517 15.364 1.00 85.75 93 GLU A CA 1
ATOM 748 C C . GLU A 1 93 ? -11.440 17.183 14.695 1.00 85.75 93 GLU A C 1
ATOM 750 O O . GLU A 1 93 ? -11.769 17.738 13.651 1.00 85.75 93 GLU A O 1
ATOM 755 N N . GLY A 1 94 ? -12.225 16.277 15.295 1.00 84.00 94 GLY A N 1
ATOM 756 C CA . GLY A 1 94 ? -13.607 15.994 14.898 1.00 84.00 94 GLY A CA 1
ATOM 757 C C . GLY A 1 94 ? -13.766 15.229 13.584 1.00 84.00 94 GLY A C 1
ATOM 758 O O . GLY A 1 94 ? -14.833 15.301 12.983 1.00 84.00 94 GLY A O 1
ATOM 759 N N . TRP A 1 95 ? -12.733 14.524 13.104 1.00 88.31 95 TRP A N 1
ATOM 760 C CA . TRP A 1 95 ? -12.913 13.649 11.940 1.00 88.31 95 TRP A CA 1
ATOM 761 C C . TRP A 1 95 ? -13.713 12.401 12.321 1.00 88.31 95 TRP A C 1
ATOM 763 O O . TRP A 1 95 ? -13.643 11.928 13.455 1.00 88.31 95 TRP A O 1
ATOM 773 N N . GLU A 1 96 ? -14.428 11.844 11.344 1.00 88.50 96 GLU A N 1
ATOM 774 C CA . GLU A 1 96 ? -15.282 10.671 11.531 1.00 88.50 96 GLU A CA 1
ATOM 775 C C . GLU A 1 96 ? -14.525 9.493 12.175 1.00 88.50 96 GLU A C 1
ATOM 777 O O . GLU A 1 96 ? -13.449 9.123 11.688 1.00 88.50 96 GLU A O 1
ATOM 782 N N . PRO A 1 97 ? -15.074 8.835 13.218 1.00 86.44 97 PRO A N 1
ATOM 783 C CA . PRO A 1 97 ? -14.431 7.695 13.879 1.00 86.44 97 PRO A CA 1
ATOM 784 C C . PRO A 1 97 ? -14.058 6.551 12.929 1.00 86.44 97 PRO A C 1
ATOM 786 O O . PRO A 1 97 ? -13.040 5.893 13.126 1.00 86.44 97 PRO A O 1
ATOM 789 N N . SER A 1 98 ? -14.834 6.355 11.858 1.00 86.50 98 SER A N 1
ATOM 790 C CA . SER A 1 98 ? -14.571 5.369 10.798 1.00 86.50 98 SER A CA 1
ATOM 791 C C . SER A 1 98 ? -13.276 5.622 10.016 1.00 86.50 98 SER A C 1
ATOM 793 O O . SER A 1 98 ? -12.821 4.761 9.268 1.00 86.50 98 SER A O 1
ATOM 795 N N . GLN A 1 99 ? -12.664 6.799 10.171 1.00 87.25 99 GLN A N 1
ATOM 796 C CA . GLN A 1 99 ? -11.388 7.145 9.554 1.00 87.25 99 GLN A CA 1
ATOM 797 C C . GLN A 1 99 ? -10.176 6.779 10.414 1.00 87.25 99 GLN A C 1
ATOM 799 O O . GLN A 1 99 ? -9.041 6.939 9.935 1.00 87.25 99 GLN A O 1
ATOM 804 N N . LEU A 1 100 ? -10.405 6.321 11.651 1.00 91.00 100 LEU A N 1
ATOM 805 C CA . LEU A 1 100 ? -9.361 5.823 12.533 1.00 91.00 100 LEU A CA 1
ATOM 806 C C . LEU A 1 100 ? -8.670 4.625 11.880 1.00 91.00 100 LEU A C 1
ATOM 808 O O . LEU A 1 100 ? -9.320 3.706 11.397 1.00 91.00 100 LEU A O 1
ATOM 812 N N . VAL A 1 101 ? -7.341 4.642 11.882 1.00 91.06 101 VAL A N 1
ATOM 813 C CA . VAL A 1 101 ? -6.541 3.511 11.420 1.00 91.06 101 VAL A CA 1
ATOM 814 C C . VAL A 1 101 ? -6.154 2.671 12.627 1.00 91.06 101 VAL A C 1
ATOM 816 O O . VAL A 1 101 ? -5.426 3.146 13.500 1.00 91.06 101 VAL A O 1
ATOM 819 N N . ASP A 1 102 ? -6.632 1.436 12.674 1.00 88.25 102 ASP A N 1
ATOM 820 C CA . ASP A 1 102 ? -6.260 0.430 13.672 1.00 88.25 102 ASP A CA 1
ATOM 821 C C . ASP A 1 102 ? -5.358 -0.668 13.082 1.00 88.25 102 ASP A C 1
ATOM 823 O O . ASP A 1 102 ? -4.509 -1.195 13.791 1.00 88.25 102 ASP A O 1
ATOM 827 N N . HIS A 1 103 ? -5.441 -0.924 11.775 1.00 90.88 103 HIS A N 1
ATOM 828 C CA . HIS A 1 103 ? -4.614 -1.901 11.069 1.00 90.88 103 HIS A CA 1
ATOM 829 C C . HIS A 1 103 ? -4.010 -1.301 9.800 1.00 90.88 103 HIS A C 1
ATOM 831 O O . HIS A 1 103 ? -4.657 -0.542 9.073 1.00 90.88 103 HIS A O 1
ATOM 837 N N . PHE A 1 104 ? -2.759 -1.653 9.501 1.00 93.75 104 PHE A N 1
ATOM 838 C CA . PHE A 1 104 ? -2.137 -1.307 8.226 1.00 93.75 104 PHE A CA 1
ATOM 839 C C . PHE A 1 104 ? -1.150 -2.374 7.748 1.00 93.75 104 PHE A C 1
ATOM 841 O O . PHE A 1 104 ? -0.571 -3.130 8.530 1.00 93.75 104 PHE A O 1
ATOM 848 N N . VAL A 1 105 ? -0.902 -2.373 6.439 1.00 94.62 105 VAL A N 1
ATOM 849 C CA . VAL A 1 105 ? 0.186 -3.125 5.818 1.00 94.62 105 VAL A CA 1
ATOM 850 C C . VAL A 1 105 ? 1.025 -2.190 4.954 1.00 94.62 105 VAL A C 1
ATOM 852 O O . VAL A 1 105 ? 0.498 -1.446 4.128 1.00 94.62 105 VAL A O 1
ATOM 855 N N . ALA A 1 106 ? 2.339 -2.211 5.151 1.00 95.00 106 ALA A N 1
ATOM 856 C CA . ALA A 1 106 ? 3.292 -1.551 4.272 1.00 95.00 106 ALA A CA 1
ATOM 857 C C . ALA A 1 106 ? 3.808 -2.563 3.242 1.00 95.00 106 ALA A C 1
ATOM 859 O O . ALA A 1 106 ? 4.360 -3.602 3.609 1.00 95.00 106 ALA A O 1
ATOM 860 N N . ILE A 1 107 ? 3.624 -2.258 1.957 1.00 95.75 107 ILE A N 1
ATOM 861 C CA . ILE A 1 107 ? 4.103 -3.075 0.838 1.00 95.75 107 ILE A CA 1
ATOM 862 C C . ILE A 1 107 ? 5.247 -2.316 0.169 1.00 95.75 107 ILE A C 1
ATOM 864 O O . ILE A 1 107 ? 5.021 -1.257 -0.418 1.00 95.75 107 ILE A O 1
ATOM 868 N N . ASP A 1 108 ? 6.464 -2.841 0.273 1.00 93.25 108 ASP A N 1
ATOM 869 C CA . ASP A 1 108 ? 7.679 -2.152 -0.175 1.00 93.25 108 ASP A CA 1
ATOM 870 C C . ASP A 1 108 ? 8.737 -3.169 -0.624 1.00 93.25 108 ASP A C 1
ATOM 872 O O . ASP A 1 108 ? 8.765 -4.297 -0.138 1.00 93.25 108 ASP A O 1
ATOM 876 N N . ASP A 1 109 ? 9.590 -2.819 -1.578 1.00 90.62 109 ASP A N 1
ATOM 877 C CA . ASP A 1 109 ? 10.733 -3.639 -1.998 1.00 90.62 109 ASP A CA 1
ATOM 878 C C . ASP A 1 109 ? 11.934 -3.498 -1.058 1.00 90.62 109 ASP A C 1
ATOM 880 O O . ASP A 1 109 ? 12.783 -4.388 -0.971 1.00 90.62 109 ASP A O 1
ATOM 884 N N . ARG A 1 110 ? 11.972 -2.412 -0.286 1.00 87.00 110 ARG A N 1
ATOM 885 C CA . ARG A 1 110 ? 12.990 -2.175 0.730 1.00 87.00 110 ARG A CA 1
ATOM 886 C C . ARG A 1 110 ? 12.712 -3.007 1.974 1.00 87.00 110 ARG A C 1
ATOM 888 O O . ARG A 1 110 ? 11.566 -3.209 2.388 1.00 87.00 110 ARG A O 1
ATOM 895 N N . THR A 1 111 ? 13.780 -3.451 2.630 1.00 83.75 111 THR A N 1
ATOM 896 C CA . THR A 1 111 ? 13.680 -4.155 3.910 1.00 83.75 111 THR A CA 1
ATOM 897 C C . THR A 1 111 ? 13.418 -3.154 5.035 1.00 83.75 111 THR A C 1
ATOM 899 O O . THR A 1 111 ? 14.320 -2.808 5.793 1.00 83.75 111 THR A O 1
ATOM 902 N N . LEU A 1 112 ? 12.171 -2.689 5.156 1.00 77.69 112 LEU A N 1
ATOM 903 C CA . LEU A 1 112 ? 11.780 -1.622 6.090 1.00 77.69 112 LEU A CA 1
ATOM 904 C C . LEU A 1 112 ? 12.127 -1.926 7.562 1.00 77.69 112 LEU A C 1
ATOM 906 O O . LEU A 1 112 ? 12.386 -1.008 8.327 1.00 77.69 112 LEU A O 1
ATOM 910 N N . LEU A 1 113 ? 12.205 -3.206 7.944 1.00 73.06 113 LEU A N 1
ATOM 911 C CA . LEU A 1 113 ? 12.644 -3.652 9.277 1.00 73.06 113 LEU A CA 1
ATOM 912 C C . LEU A 1 113 ? 14.133 -3.398 9.560 1.00 73.06 113 LEU A C 1
ATOM 914 O O . LEU A 1 113 ? 14.535 -3.306 10.713 1.00 73.06 113 LEU A O 1
ATOM 918 N N . GLN A 1 114 ? 14.955 -3.335 8.514 1.00 70.00 114 GLN A N 1
ATOM 919 C CA . GLN A 1 114 ? 16.402 -3.126 8.606 1.00 70.00 114 GLN A CA 1
ATOM 920 C C . GLN A 1 114 ? 16.791 -1.665 8.366 1.00 70.00 114 GLN A C 1
ATOM 922 O O . GLN A 1 114 ? 17.943 -1.284 8.587 1.00 70.00 114 GLN A O 1
ATOM 927 N N . GLU A 1 115 ? 15.846 -0.833 7.925 1.00 66.25 115 GLU A N 1
ATOM 928 C CA . GLU A 1 115 ? 16.030 0.609 7.920 1.00 66.25 115 GLU A CA 1
ATOM 929 C C . GLU A 1 115 ? 16.102 1.064 9.367 1.00 66.25 115 GLU A C 1
ATOM 931 O O . GLU A 1 115 ? 15.107 1.026 10.086 1.00 66.25 115 GLU A O 1
ATOM 936 N N . LYS A 1 116 ? 17.311 1.419 9.812 1.00 52.41 116 LYS A N 1
ATOM 937 C CA . LYS A 1 116 ? 17.567 1.840 11.187 1.00 52.41 116 LYS A CA 1
ATOM 938 C C . LYS A 1 116 ? 16.580 2.947 11.569 1.00 52.41 116 LYS A C 1
ATOM 940 O O . LYS A 1 116 ? 16.766 4.105 11.202 1.00 52.41 116 LYS A O 1
ATOM 945 N N . CYS A 1 117 ? 15.567 2.603 12.360 1.00 46.38 117 CYS A N 1
ATOM 946 C CA . CYS A 1 117 ? 14.981 3.556 13.286 1.00 46.38 117 CYS A CA 1
ATOM 947 C C . CYS A 1 117 ? 16.117 4.039 14.196 1.00 46.38 117 CYS A C 1
ATOM 949 O O . CYS A 1 117 ? 17.032 3.271 14.510 1.00 46.38 117 CYS A O 1
ATOM 951 N N . ALA A 1 118 ? 16.089 5.310 14.595 1.00 36.97 118 ALA A N 1
ATOM 952 C CA . ALA A 1 118 ? 17.036 5.838 15.573 1.00 36.97 118 ALA A CA 1
ATOM 953 C C . ALA A 1 118 ? 17.201 4.855 16.760 1.00 36.97 118 ALA A C 1
ATOM 955 O O . ALA A 1 118 ? 16.229 4.177 17.119 1.00 36.97 118 ALA A O 1
ATOM 956 N N . PRO A 1 119 ? 18.409 4.731 17.341 1.00 32.84 119 PRO A N 1
ATOM 957 C CA . PRO A 1 119 ? 18.679 3.770 18.409 1.00 32.84 119 PRO A CA 1
ATOM 958 C C . PRO A 1 119 ? 17.628 3.894 19.527 1.00 32.84 119 PRO A C 1
ATOM 960 O O . PRO A 1 119 ? 17.464 4.972 20.093 1.00 32.84 119 PRO A O 1
ATOM 963 N N . GLY A 1 120 ? 16.891 2.806 19.802 1.00 40.19 120 GLY A N 1
ATOM 964 C CA . GLY A 1 120 ? 15.864 2.767 20.857 1.00 40.19 120 GLY A CA 1
ATOM 965 C C . GLY A 1 120 ? 14.583 1.965 20.576 1.00 40.19 120 GLY A C 1
ATOM 966 O O . GLY A 1 120 ? 13.720 1.916 21.445 1.00 40.19 120 GLY A O 1
ATOM 967 N N . THR A 1 121 ? 14.422 1.326 19.410 1.00 42.59 121 THR A N 1
ATOM 968 C CA . THR A 1 121 ? 13.252 0.465 19.130 1.00 42.59 121 THR A CA 1
ATOM 969 C C . THR A 1 121 ? 13.691 -0.983 18.902 1.00 42.59 121 THR A C 1
ATOM 971 O O . THR A 1 121 ? 14.308 -1.313 17.892 1.00 42.59 121 THR A O 1
ATOM 974 N N . ASP A 1 122 ? 13.430 -1.836 19.895 1.00 37.31 122 ASP A N 1
ATOM 975 C CA . ASP A 1 122 ? 13.710 -3.275 19.856 1.00 37.31 122 ASP A CA 1
ATOM 976 C C . ASP A 1 122 ? 12.892 -3.939 18.735 1.00 37.31 122 ASP A C 1
ATOM 978 O O . ASP A 1 122 ? 11.674 -3.778 18.658 1.00 37.31 122 ASP A O 1
ATOM 982 N N . THR A 1 123 ? 13.563 -4.657 17.835 1.00 42.41 123 THR A N 1
ATOM 983 C CA . THR A 1 123 ? 12.946 -5.337 16.687 1.00 42.41 123 THR A CA 1
ATOM 984 C C . THR A 1 123 ? 13.493 -6.756 16.554 1.00 42.41 123 THR A C 1
ATOM 986 O O . THR A 1 123 ? 14.262 -7.085 15.652 1.00 42.41 123 THR A O 1
ATOM 989 N N . ARG A 1 124 ? 13.047 -7.668 17.422 1.00 37.28 124 ARG A N 1
ATOM 990 C CA . ARG A 1 124 ? 13.148 -9.106 17.122 1.00 37.28 124 ARG A CA 1
ATOM 991 C C . ARG A 1 124 ? 12.122 -9.454 16.042 1.00 37.28 124 ARG A C 1
ATOM 993 O O . ARG A 1 124 ? 10.935 -9.549 16.332 1.00 37.28 124 ARG A O 1
ATOM 1000 N N . SER A 1 125 ? 12.552 -9.660 14.797 1.00 39.72 125 SER A N 1
ATOM 1001 C CA . SER A 1 125 ? 11.656 -10.124 13.727 1.00 39.72 125 SER A CA 1
ATOM 1002 C C . SER A 1 125 ? 12.325 -11.147 12.803 1.00 39.72 125 SER A C 1
ATOM 1004 O O . SER A 1 125 ? 13.384 -10.910 12.226 1.00 39.72 125 SER A O 1
ATOM 1006 N N . ARG A 1 126 ? 11.689 -12.323 12.685 1.00 29.17 126 ARG A N 1
ATOM 1007 C CA . ARG A 1 126 ? 11.943 -13.319 11.634 1.00 29.17 126 ARG A CA 1
ATOM 1008 C C . ARG A 1 126 ? 11.208 -12.895 10.358 1.00 29.17 126 ARG A C 1
ATOM 1010 O O . ARG A 1 126 ? 10.122 -12.326 10.407 1.00 29.17 126 ARG A O 1
ATOM 1017 N N . GLN A 1 127 ? 11.852 -13.173 9.231 1.00 38.00 127 GLN A N 1
ATOM 1018 C CA . GLN A 1 127 ? 11.473 -12.788 7.873 1.00 38.00 127 GLN A CA 1
ATOM 1019 C C . GLN A 1 127 ? 10.073 -13.281 7.459 1.00 38.00 127 GLN A C 1
ATOM 1021 O O . GLN A 1 127 ? 9.616 -14.329 7.906 1.00 38.00 127 GLN A O 1
ATOM 1026 N N . VAL A 1 128 ? 9.472 -12.528 6.528 1.00 38.78 128 VAL A N 1
ATOM 1027 C CA . VAL A 1 128 ? 8.176 -12.687 5.826 1.00 38.78 128 VAL A CA 1
ATOM 1028 C C . VAL A 1 128 ? 7.014 -11.845 6.374 1.00 38.78 128 VAL A C 1
ATOM 1030 O O . VAL A 1 128 ? 6.225 -11.358 5.571 1.00 38.78 128 VAL A O 1
ATOM 1033 N N . CYS A 1 129 ? 6.932 -11.559 7.676 1.00 38.50 129 CYS A N 1
ATOM 1034 C CA . CYS A 1 129 ? 5.935 -10.621 8.210 1.00 38.50 129 CYS A CA 1
ATOM 1035 C C . CYS A 1 129 ? 6.362 -10.117 9.598 1.00 38.50 129 CYS A C 1
ATOM 1037 O O . CYS A 1 129 ? 6.241 -10.834 10.588 1.00 38.50 129 CYS A O 1
ATOM 1039 N N . GLY A 1 130 ? 6.912 -8.903 9.676 1.00 45.66 130 GLY A N 1
ATOM 1040 C CA . GLY A 1 130 ? 7.211 -8.261 10.959 1.00 45.66 130 GLY A CA 1
ATOM 1041 C C . GLY A 1 130 ? 5.957 -7.595 11.515 1.00 45.66 130 GLY A C 1
ATOM 1042 O O . GLY A 1 130 ? 5.345 -6.795 10.809 1.00 45.66 130 GLY A O 1
ATOM 1043 N N . ILE A 1 131 ? 5.579 -7.928 12.750 1.00 47.47 131 ILE A N 1
ATOM 1044 C CA . ILE A 1 131 ? 4.504 -7.246 13.480 1.00 47.47 131 ILE A CA 1
ATOM 1045 C C . ILE A 1 131 ? 5.120 -6.076 14.244 1.00 47.47 131 ILE A C 1
ATOM 1047 O O . ILE A 1 131 ? 6.054 -6.276 15.022 1.00 47.47 131 ILE A O 1
ATOM 1051 N N . PHE A 1 132 ? 4.579 -4.875 14.062 1.00 50.34 132 PHE A N 1
ATOM 1052 C CA . PHE A 1 132 ? 4.879 -3.736 14.925 1.00 50.34 132 PHE A CA 1
ATOM 1053 C C . PHE A 1 132 ? 3.701 -3.460 15.847 1.00 50.34 132 PHE A C 1
ATOM 1055 O O . PHE A 1 132 ? 2.595 -3.194 15.381 1.00 50.34 132 PHE A O 1
ATOM 1062 N N . HIS A 1 133 ? 3.974 -3.453 17.149 1.00 46.72 133 HIS A N 1
ATOM 1063 C CA . HIS A 1 133 ? 3.066 -2.912 18.152 1.00 46.72 133 HIS A CA 1
ATOM 1064 C C . HIS A 1 133 ? 3.593 -1.541 18.565 1.00 46.72 133 HIS A C 1
ATOM 1066 O O . HIS A 1 133 ? 4.696 -1.429 19.099 1.00 46.72 133 HIS A O 1
ATOM 1072 N N . ASN A 1 134 ? 2.826 -0.485 18.299 1.00 42.25 134 ASN A N 1
ATOM 1073 C CA . ASN A 1 134 ? 3.162 0.848 18.785 1.00 42.25 134 ASN A CA 1
ATOM 1074 C C . ASN A 1 134 ? 2.340 1.166 20.037 1.00 42.25 134 ASN A C 1
ATOM 1076 O O . ASN A 1 134 ? 1.179 1.552 19.937 1.00 42.25 134 ASN A O 1
ATOM 1080 N N . THR A 1 135 ? 2.960 1.066 21.211 1.00 38.94 135 THR A N 1
ATOM 1081 C CA . THR A 1 135 ? 2.336 1.404 22.500 1.00 38.94 135 THR A CA 1
ATOM 1082 C C . THR A 1 135 ? 2.263 2.915 22.761 1.00 38.94 135 THR A C 1
ATOM 1084 O O . THR A 1 135 ? 1.508 3.348 23.631 1.00 38.94 135 THR A O 1
ATOM 1087 N N . SER A 1 136 ? 2.958 3.740 21.965 1.00 37.91 136 SER A N 1
ATOM 1088 C CA . SER A 1 136 ? 3.107 5.181 22.211 1.00 37.91 136 SER A CA 1
ATOM 1089 C C . SER A 1 136 ? 2.771 6.015 20.964 1.00 37.91 136 SER A C 1
ATOM 1091 O O . SER A 1 136 ? 3.587 6.264 20.066 1.00 37.91 136 SER A O 1
ATOM 1093 N N . GLY A 1 137 ? 1.518 6.476 20.906 1.00 42.94 137 GLY A N 1
ATOM 1094 C CA . GLY A 1 137 ? 1.059 7.550 20.012 1.00 42.94 137 GLY A CA 1
ATOM 1095 C C . GLY A 1 137 ? 0.224 7.134 18.794 1.00 42.94 137 GLY A C 1
ATOM 1096 O O . GLY A 1 137 ? -0.463 7.986 18.240 1.00 42.94 137 GLY A O 1
ATOM 1097 N N . GLY A 1 138 ? 0.217 5.859 18.385 1.00 45.78 138 GLY A N 1
ATOM 1098 C CA . GLY A 1 138 ? -0.720 5.347 17.360 1.00 45.78 138 GLY A CA 1
ATOM 1099 C C . GLY A 1 138 ? -2.129 5.065 17.911 1.00 45.78 138 GLY A C 1
ATOM 1100 O O . GLY A 1 138 ? -3.132 5.156 17.197 1.00 45.78 138 GLY A O 1
ATOM 1101 N N . GLY A 1 139 ? -2.204 4.839 19.224 1.00 48.06 139 GLY A N 1
ATOM 1102 C CA . GLY A 1 139 ? -3.320 4.207 19.930 1.00 48.06 139 GLY A CA 1
ATOM 1103 C C . GLY A 1 139 ? -2.886 2.820 20.403 1.00 48.06 139 GLY A C 1
ATOM 1104 O O . GLY A 1 139 ? -2.084 2.189 19.725 1.00 48.06 139 GLY A O 1
ATOM 1105 N N . GLN A 1 140 ? -3.397 2.355 21.547 1.00 54.19 140 GLN A N 1
ATOM 1106 C CA . GLN A 1 140 ? -3.003 1.070 22.156 1.00 54.19 140 GLN A CA 1
ATOM 1107 C C . GLN A 1 140 ? -3.286 -0.163 21.269 1.00 54.19 140 GLN A C 1
ATOM 1109 O O . GLN A 1 140 ? -2.775 -1.236 21.560 1.00 54.19 140 GLN A O 1
ATOM 1114 N N . ASN A 1 141 ? -4.017 0.014 20.161 1.00 66.19 141 ASN A N 1
ATOM 1115 C CA . ASN A 1 141 ? -4.495 -1.056 19.283 1.00 66.19 141 ASN A CA 1
ATOM 1116 C C . ASN A 1 141 ? -4.011 -0.926 17.824 1.00 66.19 141 ASN A C 1
ATOM 1118 O O . ASN A 1 141 ? -4.597 -1.545 16.947 1.00 66.19 141 ASN A O 1
ATOM 1122 N N . LEU A 1 142 ? -3.005 -0.089 17.524 1.00 79.19 142 LEU A N 1
ATOM 1123 C CA . LEU A 1 142 ? -2.485 0.013 16.152 1.00 79.19 142 LEU A CA 1
ATOM 1124 C C . LEU A 1 142 ? -1.595 -1.198 15.829 1.00 79.19 142 LEU A C 1
ATOM 1126 O O . LEU A 1 142 ? -0.482 -1.291 16.357 1.00 79.19 142 LEU A O 1
ATOM 1130 N N . ALA A 1 143 ? -2.056 -2.067 14.930 1.00 84.56 143 ALA A N 1
ATOM 1131 C CA . ALA A 1 143 ? -1.315 -3.214 14.419 1.00 84.56 143 ALA A CA 1
ATOM 1132 C C . ALA A 1 143 ? -0.769 -2.940 13.008 1.00 84.56 143 ALA A C 1
ATOM 1134 O O . ALA A 1 143 ? -1.4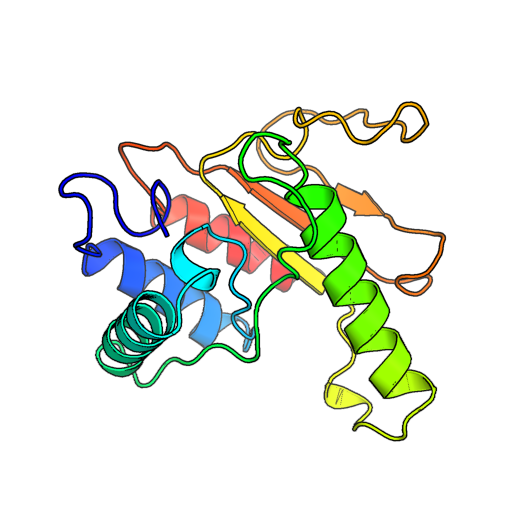77 -2.479 12.110 1.00 84.56 143 ALA A O 1
ATOM 1135 N N . GLY A 1 144 ? 0.522 -3.212 12.816 1.00 87.06 144 GLY A N 1
ATOM 1136 C CA . GLY A 1 144 ? 1.213 -2.981 11.551 1.00 87.06 144 GLY A CA 1
ATOM 1137 C C . GLY A 1 144 ? 1.934 -4.213 11.037 1.00 87.06 144 GLY A C 1
ATOM 1138 O O . GLY A 1 144 ? 2.639 -4.877 11.798 1.00 87.06 144 GLY A O 1
ATOM 1139 N N . HIS A 1 145 ? 1.817 -4.460 9.734 1.00 89.81 145 HIS A N 1
ATOM 1140 C CA . HIS A 1 145 ? 2.521 -5.528 9.030 1.00 89.81 145 HIS A CA 1
ATOM 1141 C C . HIS A 1 145 ? 3.368 -4.994 7.874 1.00 89.81 145 HIS A C 1
ATOM 1143 O O . HIS A 1 145 ? 3.081 -3.947 7.293 1.00 89.81 145 HIS A O 1
ATOM 1149 N N . PHE A 1 146 ? 4.398 -5.754 7.506 1.00 89.81 146 PHE A N 1
ATOM 1150 C CA . PHE A 1 146 ? 5.284 -5.442 6.386 1.00 89.81 146 PHE A CA 1
ATOM 1151 C C . PHE A 1 146 ? 5.327 -6.608 5.409 1.00 89.81 146 PHE A C 1
ATOM 1153 O O . PHE A 1 146 ? 5.705 -7.719 5.781 1.00 89.81 146 PHE A O 1
ATOM 1160 N N . VAL A 1 147 ? 4.980 -6.333 4.155 1.00 92.12 147 VAL A N 1
ATOM 1161 C CA . VAL A 1 147 ? 5.093 -7.268 3.037 1.00 92.12 147 VAL A CA 1
ATOM 1162 C C . VAL A 1 147 ? 6.232 -6.785 2.151 1.00 92.12 147 VAL A C 1
ATOM 1164 O O . VAL A 1 147 ? 6.095 -5.815 1.405 1.00 92.12 147 VAL A O 1
ATOM 1167 N N . ASN A 1 148 ? 7.377 -7.458 2.261 1.00 93.38 148 ASN A N 1
ATOM 1168 C CA . ASN A 1 148 ? 8.537 -7.144 1.442 1.00 93.38 148 ASN A CA 1
ATOM 1169 C C . ASN A 1 148 ? 8.398 -7.791 0.057 1.00 93.38 148 ASN A C 1
ATOM 1171 O O . ASN A 1 148 ? 8.255 -9.009 -0.071 1.00 93.38 148 ASN A O 1
ATOM 1175 N N . THR A 1 149 ? 8.412 -6.959 -0.976 1.00 93.38 149 THR A N 1
ATOM 1176 C CA . THR A 1 149 ? 8.414 -7.388 -2.375 1.00 93.38 149 THR A CA 1
ATOM 1177 C C . THR A 1 149 ? 9.844 -7.563 -2.872 1.00 93.38 149 THR A C 1
ATOM 1179 O O . THR A 1 149 ? 10.793 -7.041 -2.298 1.00 93.38 149 THR A O 1
ATOM 1182 N N . HIS A 1 150 ? 10.017 -8.313 -3.956 1.00 92.31 150 HIS A N 1
ATOM 1183 C CA . HIS A 1 150 ? 11.306 -8.378 -4.635 1.00 92.31 150 HIS A CA 1
ATOM 1184 C C . HIS A 1 150 ? 11.311 -7.358 -5.773 1.00 92.31 150 HIS A C 1
ATOM 1186 O O . HIS A 1 150 ? 10.414 -7.411 -6.612 1.00 92.31 150 HIS A O 1
ATOM 1192 N N . THR A 1 151 ? 12.341 -6.517 -5.869 1.00 91.38 151 THR A N 1
ATOM 1193 C CA . THR A 1 151 ? 12.438 -5.410 -6.846 1.00 91.38 151 THR A CA 1
ATOM 1194 C C . THR A 1 151 ? 12.107 -5.812 -8.285 1.00 91.38 151 THR A C 1
ATOM 1196 O O . THR A 1 151 ? 11.394 -5.098 -8.975 1.00 91.38 151 THR A O 1
ATOM 1199 N N . ALA A 1 152 ? 12.574 -6.984 -8.728 1.00 92.69 152 ALA A N 1
ATOM 1200 C CA . ALA A 1 152 ? 12.324 -7.512 -10.076 1.00 92.69 152 ALA A CA 1
ATOM 1201 C C . ALA A 1 152 ? 10.974 -8.243 -10.274 1.00 92.69 152 ALA A C 1
ATOM 1203 O O . ALA A 1 152 ? 10.682 -8.695 -11.379 1.00 92.69 152 ALA A O 1
ATOM 1204 N N . ARG A 1 153 ? 10.185 -8.457 -9.212 1.00 94.38 153 ARG A N 1
ATOM 1205 C CA . ARG A 1 153 ? 8.932 -9.243 -9.254 1.00 94.38 153 ARG A CA 1
ATOM 1206 C C . ARG A 1 153 ? 7.707 -8.476 -8.767 1.00 94.38 153 ARG A C 1
ATOM 1208 O O . ARG A 1 153 ? 6.604 -8.801 -9.196 1.00 94.38 153 ARG A O 1
ATOM 1215 N N . GLY A 1 154 ? 7.889 -7.494 -7.888 1.00 96.38 154 GLY A N 1
ATOM 1216 C CA . GLY A 1 154 ? 6.807 -6.663 -7.383 1.00 96.38 154 GLY A CA 1
ATOM 1217 C C . GLY A 1 154 ? 5.828 -7.396 -6.477 1.00 96.38 154 GLY A C 1
ATOM 1218 O O . GLY A 1 154 ? 6.138 -8.432 -5.879 1.00 96.38 154 GLY A O 1
ATOM 1219 N N . LEU A 1 155 ? 4.626 -6.833 -6.380 1.00 97.69 155 LEU A N 1
ATOM 1220 C CA . LEU A 1 155 ? 3.491 -7.381 -5.650 1.00 97.69 155 LEU A CA 1
ATOM 1221 C C . LEU A 1 155 ? 2.896 -8.573 -6.410 1.00 97.69 155 LEU A C 1
ATOM 1223 O O . LEU A 1 155 ? 1.942 -8.442 -7.179 1.00 97.69 155 LEU A O 1
ATOM 1227 N N . THR A 1 156 ? 3.479 -9.754 -6.219 1.00 97.75 156 THR A N 1
ATOM 1228 C CA . THR A 1 156 ? 2.933 -11.008 -6.751 1.00 97.75 156 THR A CA 1
ATOM 1229 C C . THR A 1 156 ? 1.595 -11.352 -6.094 1.00 97.75 156 THR A C 1
ATOM 1231 O O . THR A 1 156 ? 1.259 -10.852 -5.021 1.00 97.75 156 THR A O 1
ATOM 1234 N N . ARG A 1 157 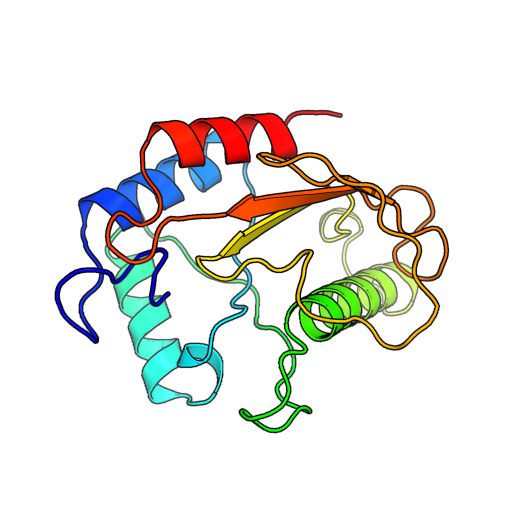? 0.847 -12.282 -6.701 1.00 97.62 157 ARG A N 1
ATOM 1235 C CA . ARG A 1 157 ? -0.429 -12.761 -6.152 1.00 97.62 157 ARG A CA 1
ATOM 1236 C C . ARG A 1 157 ? -0.292 -13.308 -4.726 1.00 97.62 157 ARG A C 1
ATOM 1238 O O . ARG A 1 157 ? -1.076 -12.950 -3.858 1.00 97.62 157 ARG A O 1
ATOM 1245 N N . SER A 1 158 ? 0.741 -14.108 -4.473 1.00 96.94 158 SER A N 1
ATOM 1246 C CA . SER A 1 158 ? 1.022 -14.661 -3.143 1.00 96.94 158 SER A CA 1
ATOM 1247 C C . SER A 1 158 ? 1.319 -13.584 -2.093 1.00 96.94 158 SER A C 1
ATOM 1249 O O . SER A 1 158 ? 0.902 -13.710 -0.944 1.00 96.94 158 SER A O 1
ATOM 1251 N N . LEU A 1 159 ? 2.010 -12.504 -2.474 1.00 96.88 159 LEU A N 1
ATOM 1252 C CA . LEU A 1 159 ? 2.279 -11.374 -1.581 1.00 96.88 159 LEU A CA 1
ATOM 1253 C C . LEU A 1 159 ? 1.020 -10.531 -1.342 1.00 96.88 159 LEU A C 1
ATOM 1255 O O . LEU A 1 159 ? 0.808 -10.060 -0.228 1.00 96.88 159 LEU A O 1
ATOM 1259 N N . ALA A 1 160 ? 0.153 -10.394 -2.347 1.00 97.81 160 ALA A N 1
ATOM 1260 C CA . ALA A 1 160 ? -1.156 -9.770 -2.182 1.00 97.81 160 ALA A CA 1
ATOM 1261 C C . ALA A 1 160 ? -2.044 -10.566 -1.209 1.00 97.81 160 ALA A C 1
ATOM 1263 O O . ALA A 1 160 ? -2.638 -9.990 -0.305 1.00 97.81 160 ALA A O 1
ATOM 1264 N N . GLU A 1 161 ? -2.073 -11.895 -1.314 1.00 96.88 161 GLU A N 1
ATOM 1265 C CA . GLU A 1 161 ? -2.779 -12.764 -0.360 1.00 96.88 161 GLU A CA 1
ATOM 1266 C C . GLU A 1 161 ? -2.201 -12.673 1.058 1.00 96.88 161 GLU A C 1
ATOM 1268 O O . GLU A 1 161 ? -2.949 -12.696 2.036 1.00 96.88 161 GLU A O 1
ATOM 1273 N N . ALA A 1 162 ? -0.880 -12.526 1.195 1.00 94.06 162 ALA A N 1
ATOM 1274 C CA . ALA A 1 162 ? -0.259 -12.258 2.489 1.00 94.06 162 ALA A CA 1
ATOM 1275 C C . ALA A 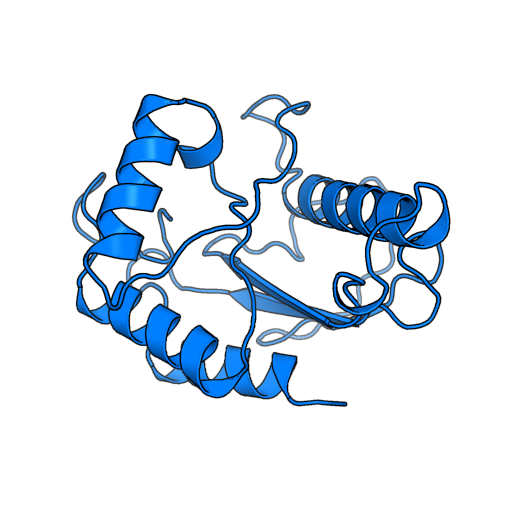1 162 ? -0.696 -10.898 3.062 1.00 94.06 162 ALA A C 1
ATOM 1277 O O . ALA A 1 162 ? -0.994 -10.816 4.252 1.00 94.06 162 ALA A O 1
ATOM 1278 N N . ALA A 1 163 ? -0.789 -9.856 2.227 1.00 95.12 163 ALA A N 1
ATOM 1279 C CA . ALA A 1 163 ? -1.280 -8.541 2.636 1.00 95.12 163 ALA A CA 1
ATOM 1280 C C . ALA A 1 163 ? -2.746 -8.590 3.100 1.00 95.12 163 ALA A C 1
ATOM 1282 O O . ALA A 1 163 ? -3.058 -8.041 4.154 1.00 95.12 163 ALA A O 1
ATOM 1283 N N . VAL A 1 164 ? -3.617 -9.311 2.380 1.00 95.94 164 VAL A N 1
ATOM 1284 C CA . VAL A 1 164 ? -5.014 -9.556 2.791 1.00 95.94 164 VAL A CA 1
ATOM 1285 C C . VAL A 1 164 ? -5.062 -10.210 4.172 1.00 95.94 164 VAL A C 1
ATOM 1287 O O . VAL A 1 164 ? -5.681 -9.674 5.085 1.00 95.94 164 VAL A O 1
ATOM 1290 N N . LYS A 1 165 ? -4.306 -11.296 4.377 1.00 92.88 165 LYS A N 1
ATOM 1291 C CA . LYS A 1 165 ? -4.235 -11.988 5.677 1.00 92.88 165 LYS A CA 1
ATOM 1292 C C . LYS A 1 165 ? -3.749 -11.095 6.820 1.00 92.88 165 LYS A C 1
ATOM 1294 O O . LYS A 1 165 ? -4.100 -11.352 7.965 1.00 92.88 165 LYS A O 1
ATOM 1299 N N . CYS A 1 166 ? -2.906 -10.103 6.539 1.00 90.00 166 CYS A N 1
ATOM 1300 C CA . CYS A 1 166 ? -2.448 -9.143 7.544 1.00 90.00 166 CYS A CA 1
ATOM 1301 C C . CYS A 1 166 ? -3.537 -8.130 7.917 1.00 90.00 166 CYS A C 1
ATOM 1303 O O . CYS A 1 166 ? -3.579 -7.684 9.055 1.00 90.00 166 CYS A O 1
ATOM 1305 N N . LEU A 1 167 ? -4.403 -7.769 6.968 1.00 90.75 167 LEU A N 1
ATOM 1306 C CA . LEU A 1 167 ? -5.471 -6.786 7.160 1.00 90.75 167 LEU A CA 1
ATOM 1307 C C . LEU A 1 167 ? -6.765 -7.394 7.726 1.00 90.75 167 LEU A C 1
ATOM 1309 O O . LEU A 1 167 ? -7.552 -6.679 8.334 1.00 90.75 167 LEU A O 1
ATOM 1313 N N . GLU A 1 168 ? -6.994 -8.696 7.545 1.00 88.31 168 GLU A N 1
ATOM 1314 C CA . GLU A 1 168 ? -8.198 -9.389 8.035 1.00 88.31 168 GLU A CA 1
ATOM 1315 C C . GLU A 1 168 ? -8.085 -9.924 9.470 1.00 88.31 168 GLU A C 1
ATOM 1317 O O . GLU A 1 168 ? -9.095 -10.310 10.062 1.00 88.31 168 GLU A O 1
ATOM 1322 N N . ARG A 1 169 ? -6.876 -9.971 10.044 1.00 66.44 169 ARG A N 1
ATOM 1323 C CA . ARG A 1 169 ? -6.667 -10.392 11.437 1.00 66.44 169 ARG A CA 1
ATOM 1324 C C . ARG A 1 169 ? -7.187 -9.302 12.378 1.00 66.44 169 ARG A C 1
ATOM 1326 O O . ARG A 1 169 ? -6.463 -8.354 12.656 1.00 66.44 169 ARG A O 1
ATOM 1333 N N . LYS A 1 170 ? -8.441 -9.451 12.807 1.00 56.34 170 LYS A N 1
ATOM 1334 C CA . LYS A 1 170 ? -9.097 -8.663 13.860 1.00 56.34 170 LYS A CA 1
ATOM 1335 C C . LYS A 1 170 ? -8.855 -9.270 15.236 1.00 56.34 170 LYS A C 1
ATOM 1337 O O . LYS A 1 170 ? -8.827 -10.521 15.315 1.00 56.34 170 LYS A O 1
#

Foldseek 3Di:
DQLAQDFPDPPDGDPQSLVLVVVLCVLQVDADEDLDPLQVDPVSQVSVCVVNCVRVHHDHPYYFDPPDDPPQLCSVVRVVVVLLVQQCCVVPVVDDVVSRALEDEAEEQDPNLPRDDDPDDDFPDDPQWGWDQDCPRNDRRRIYIYQHGHSNGHCDNVSSVVRSVRSPPD

Organism: NCBI:txid36881